Protein AF-A0A7C4CAX9-F1 (afdb_monomer_lite)

pLDDT: mean 83.02, std 17.95, range [41.38, 98.44]

Foldseek 3Di:
DDPVVVVVVLVVQLVVLVVDDPVCSVVSVVVSVVVVVVVVVVVVVVVVVVVVVVVVVVVVVVVVVVVVVVVVVVVVVVVVVVVCPPPDDDDDDDDDDDDDDDDD

Sequence (104 aa):
MNEAEFQKRLAELVAEIDALPEGERERLKALAAETRDRHEQIKESVRSLQESIDFLRLGIKYMIFDLEATRRENAYLRKMLEQDPNGNSGNPDGGHPDGGGNGF

Structure (mmCIF, N/CA/C/O backbone):
data_AF-A0A7C4CAX9-F1
#
_entry.id   AF-A0A7C4CAX9-F1
#
loop_
_atom_site.group_PDB
_atom_site.id
_atom_site.type_symbol
_atom_site.label_atom_id
_atom_site.label_alt_id
_atom_site.label_comp_id
_atom_site.label_asym_id
_atom_site.label_entity_id
_atom_site.label_seq_id
_atom_site.pdbx_PDB_ins_code
_atom_site.Cartn_x
_atom_site.Cartn_y
_atom_site.Cartn_z
_atom_site.occupancy
_atom_site.B_iso_or_equiv
_atom_site.auth_seq_id
_atom_site.auth_comp_id
_atom_site.auth_asym_id
_atom_site.auth_atom_id
_atom_site.pdbx_PDB_model_num
ATOM 1 N N . MET A 1 1 ? -8.483 -12.165 8.584 1.00 61.09 1 MET A N 1
ATOM 2 C CA . MET A 1 1 ? -9.686 -11.511 9.128 1.00 61.09 1 MET A CA 1
ATOM 3 C C . MET A 1 1 ? -10.069 -10.409 8.159 1.00 61.09 1 MET A C 1
ATOM 5 O O . MET A 1 1 ? -9.192 -9.633 7.798 1.00 61.09 1 MET A O 1
ATOM 9 N N . ASN A 1 2 ? -11.296 -10.406 7.642 1.00 83.75 2 ASN A N 1
ATOM 10 C CA . ASN A 1 2 ? -11.761 -9.320 6.772 1.00 83.75 2 ASN A CA 1
ATOM 11 C C . ASN A 1 2 ? -12.361 -8.182 7.622 1.00 83.75 2 ASN A C 1
ATOM 13 O O . ASN A 1 2 ? -12.630 -8.366 8.808 1.00 83.75 2 ASN A O 1
ATOM 17 N N . GLU A 1 3 ? -12.561 -7.008 7.023 1.00 83.44 3 GLU A N 1
ATOM 18 C CA . GLU A 1 3 ? -13.063 -5.826 7.738 1.00 83.44 3 GLU A CA 1
ATOM 19 C C . GLU A 1 3 ? -14.427 -6.075 8.401 1.00 83.44 3 GLU A C 1
ATOM 21 O O . GLU A 1 3 ? -14.644 -5.703 9.549 1.00 83.44 3 GLU A O 1
ATOM 26 N N . ALA A 1 4 ? -15.331 -6.770 7.708 1.00 85.88 4 ALA A N 1
ATOM 27 C CA . ALA A 1 4 ? -16.658 -7.079 8.233 1.00 85.88 4 ALA A CA 1
ATOM 28 C C . ALA A 1 4 ? -16.595 -7.971 9.485 1.00 85.88 4 ALA A C 1
ATOM 30 O O . ALA A 1 4 ? -17.357 -7.788 10.431 1.00 85.88 4 ALA A O 1
ATOM 31 N N . GLU A 1 5 ? -15.664 -8.921 9.509 1.00 88.06 5 GLU A N 1
ATOM 32 C CA . GLU A 1 5 ? -15.431 -9.823 10.629 1.00 88.06 5 GLU A CA 1
ATOM 33 C C . GLU A 1 5 ? -14.810 -9.084 11.824 1.00 88.06 5 GLU A C 1
ATOM 35 O O . GLU A 1 5 ? -15.205 -9.336 12.961 1.00 88.06 5 GLU A O 1
ATOM 40 N N . PHE A 1 6 ? -13.898 -8.135 11.578 1.00 87.75 6 PHE A N 1
ATOM 41 C CA . PHE A 1 6 ? -13.333 -7.267 12.616 1.00 87.75 6 PHE A CA 1
ATOM 42 C C . PHE A 1 6 ? -14.402 -6.372 13.251 1.00 87.75 6 PHE A C 1
ATOM 44 O O . PHE A 1 6 ? -14.568 -6.394 14.469 1.00 87.75 6 PH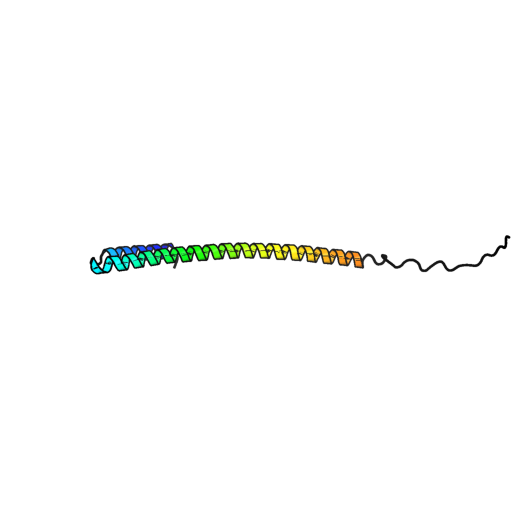E A O 1
ATOM 51 N N . GLN A 1 7 ? -15.180 -5.656 12.434 1.00 88.12 7 GLN A N 1
ATOM 52 C CA . GLN A 1 7 ? -16.243 -4.767 12.915 1.00 88.12 7 GLN A CA 1
ATOM 53 C C . GLN A 1 7 ? -17.305 -5.533 13.710 1.00 88.12 7 GLN A C 1
ATOM 55 O O . GLN A 1 7 ? -17.738 -5.079 14.767 1.00 88.12 7 GLN A O 1
ATOM 60 N N . LYS A 1 8 ? -17.680 -6.732 13.247 1.00 91.19 8 LYS A N 1
ATOM 61 C CA . LYS A 1 8 ? -18.614 -7.606 13.963 1.00 91.19 8 LYS A CA 1
ATOM 62 C C . LYS A 1 8 ? -18.083 -7.995 15.346 1.00 91.19 8 LYS A C 1
ATOM 64 O O . LYS A 1 8 ? -18.785 -7.814 16.333 1.00 91.19 8 LYS A O 1
ATOM 69 N N . ARG A 1 9 ? -16.843 -8.488 15.424 1.00 88.50 9 ARG A N 1
ATOM 70 C CA . ARG A 1 9 ? -16.211 -8.902 16.691 1.00 88.50 9 ARG A CA 1
ATOM 71 C C . ARG A 1 9 ? -16.026 -7.729 17.651 1.00 88.50 9 ARG A C 1
ATOM 73 O O . ARG A 1 9 ? -16.196 -7.892 18.853 1.00 88.50 9 ARG A O 1
ATOM 80 N N . LEU A 1 10 ? -15.695 -6.550 17.126 1.00 88.56 10 LEU A N 1
ATOM 81 C CA . LEU A 1 10 ? -15.561 -5.333 17.920 1.00 88.56 10 LEU A CA 1
ATOM 82 C C . LEU A 1 10 ? -16.914 -4.880 18.482 1.00 88.56 10 LEU A C 1
ATOM 84 O O . LEU A 1 10 ? -16.995 -4.516 19.650 1.00 88.56 10 LEU A O 1
ATOM 88 N N . ALA A 1 11 ? -17.979 -4.936 17.680 1.00 89.06 11 ALA A N 1
ATOM 89 C CA . ALA A 1 11 ? -19.327 -4.610 18.134 1.00 89.06 11 ALA A CA 1
ATOM 90 C C . ALA A 1 11 ? -19.827 -5.591 19.210 1.00 89.06 11 ALA A C 1
ATOM 92 O O . ALA A 1 11 ? -20.395 -5.156 20.209 1.00 89.06 11 ALA A O 1
ATOM 93 N N . GLU A 1 12 ? -19.570 -6.892 19.035 1.00 90.25 12 GLU A N 1
ATOM 94 C CA . GLU A 1 12 ? -19.852 -7.927 20.041 1.00 90.25 12 GLU A CA 1
ATOM 95 C C . GLU A 1 12 ? -19.100 -7.641 21.352 1.00 90.25 12 GLU A C 1
ATOM 97 O O . GLU A 1 12 ? -19.710 -7.606 22.418 1.00 90.25 12 GLU A O 1
ATOM 102 N N . LEU A 1 13 ? -17.803 -7.325 21.270 1.00 87.25 13 LEU A N 1
ATOM 103 C CA . LEU A 1 13 ? -16.977 -6.983 22.430 1.00 87.25 1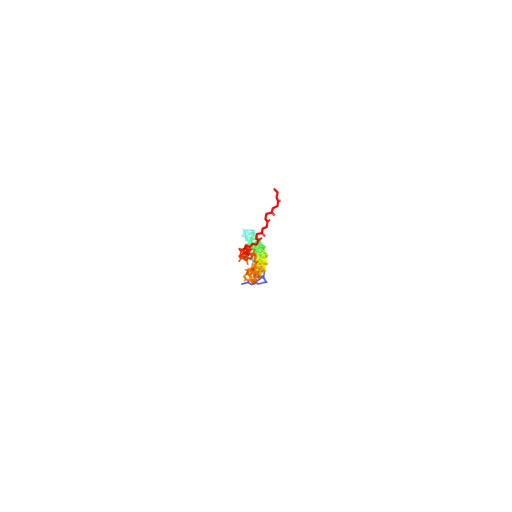3 LEU A CA 1
ATOM 104 C C . LEU A 1 13 ? -17.486 -5.734 23.167 1.00 87.25 13 LEU A C 1
ATOM 106 O O . LEU A 1 13 ? -17.544 -5.717 24.393 1.00 87.25 13 LEU A O 1
ATOM 110 N N . VAL A 1 14 ? -17.864 -4.681 22.438 1.00 86.88 14 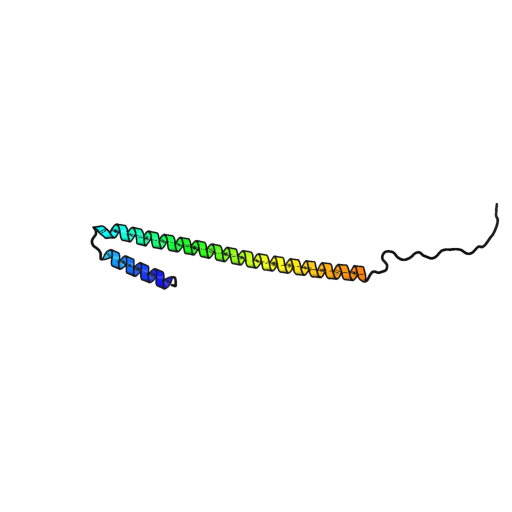VAL A N 1
ATOM 111 C CA . VAL A 1 14 ? -18.414 -3.454 23.039 1.00 86.88 14 VAL A CA 1
ATOM 112 C C . VAL A 1 14 ? -19.742 -3.739 23.747 1.00 86.88 14 VAL A C 1
ATOM 114 O O . VAL A 1 14 ? -19.953 -3.244 24.854 1.00 86.88 14 VAL A O 1
ATOM 117 N N . ALA A 1 15 ? -20.603 -4.574 23.159 1.00 87.25 15 ALA A N 1
ATOM 118 C CA . ALA A 1 15 ? -21.860 -4.984 23.781 1.00 87.25 15 ALA A CA 1
ATOM 119 C C . ALA A 1 15 ? -21.639 -5.794 25.072 1.00 87.25 15 ALA A C 1
ATOM 121 O O . ALA A 1 15 ? -22.350 -5.586 26.055 1.00 87.25 15 ALA A O 1
ATOM 122 N N . GLU A 1 16 ? -20.632 -6.672 25.104 1.00 85.38 16 GLU A N 1
ATOM 123 C CA . GLU A 1 16 ? -20.247 -7.409 26.315 1.00 85.38 16 GLU A CA 1
ATOM 124 C C . GLU A 1 16 ? -19.698 -6.481 27.408 1.00 85.38 16 GLU A C 1
ATOM 126 O O . GLU A 1 16 ? -20.048 -6.632 28.580 1.00 85.38 16 GLU A O 1
ATOM 131 N N . ILE A 1 17 ? -18.907 -5.467 27.040 1.00 80.62 17 ILE A N 1
ATOM 132 C CA . ILE A 1 17 ? -18.401 -4.455 27.981 1.00 80.62 17 ILE A CA 1
ATOM 133 C C . ILE A 1 17 ? -19.557 -3.675 28.628 1.00 80.62 17 ILE A C 1
ATOM 135 O O . ILE A 1 17 ? -19.507 -3.356 29.817 1.00 80.62 17 ILE A O 1
ATOM 139 N N . ASP A 1 18 ? -20.629 -3.404 27.882 1.00 80.25 18 ASP A N 1
ATOM 140 C CA . ASP A 1 18 ? -21.828 -2.734 28.395 1.00 80.25 18 ASP A CA 1
ATOM 141 C C . ASP A 1 18 ? -22.687 -3.587 29.345 1.00 80.25 18 ASP A C 1
ATOM 143 O O . ASP A 1 18 ? -23.564 -3.050 30.030 1.00 80.25 18 ASP A O 1
ATOM 147 N N . ALA A 1 19 ? -22.420 -4.886 29.458 1.00 82.44 19 ALA A N 1
ATOM 148 C CA . ALA A 1 19 ? -23.045 -5.751 30.455 1.00 82.44 19 ALA A CA 1
ATOM 149 C C . ALA A 1 19 ? -22.263 -5.806 31.786 1.00 82.44 19 ALA A C 1
ATOM 151 O O . ALA A 1 19 ? -22.784 -6.322 32.776 1.00 82.44 19 ALA A O 1
ATOM 152 N N . LEU A 1 20 ? -21.038 -5.262 31.843 1.00 78.25 20 LEU A N 1
ATOM 153 C CA . LEU A 1 20 ? -20.168 -5.322 33.026 1.00 78.25 20 LEU A CA 1
ATOM 154 C C . LEU A 1 20 ? -20.505 -4.249 34.087 1.00 78.25 20 LEU A C 1
ATOM 156 O O . LEU A 1 20 ? -21.021 -3.177 33.742 1.00 78.25 20 LEU A O 1
ATOM 160 N N . PRO A 1 21 ? -20.190 -4.487 35.379 1.00 77.06 21 PRO A N 1
ATOM 161 C CA . PRO A 1 21 ? -20.349 -3.501 36.453 1.00 77.06 21 PRO A CA 1
ATOM 162 C C . PRO A 1 21 ? -19.611 -2.181 36.158 1.00 77.06 21 PRO A C 1
ATOM 164 O O . PRO A 1 21 ? -18.531 -2.184 35.566 1.00 77.06 21 PRO A O 1
ATOM 167 N N . GLU A 1 22 ? -20.172 -1.047 36.595 1.00 72.00 22 GLU A N 1
ATOM 168 C CA . GLU A 1 22 ? -19.723 0.310 36.214 1.00 72.00 22 GLU A CA 1
ATOM 169 C C . GLU A 1 22 ? -18.227 0.587 36.454 1.00 72.00 22 GLU A C 1
ATOM 171 O O . GLU A 1 22 ? -17.618 1.333 35.690 1.00 72.00 22 GLU A O 1
ATOM 176 N N . GLY A 1 23 ? -17.610 -0.050 37.456 1.00 73.56 23 GLY A N 1
ATOM 177 C CA . GLY A 1 23 ? -16.213 0.189 37.835 1.00 73.56 23 GLY A CA 1
ATOM 178 C C . GLY A 1 23 ? -15.159 -0.211 36.790 1.00 73.56 23 GLY A C 1
ATOM 179 O O . GLY A 1 23 ? -14.078 0.374 36.776 1.00 73.56 23 GLY A O 1
ATOM 180 N N . GLU A 1 24 ? -15.452 -1.165 35.898 1.00 71.31 24 GLU A N 1
ATOM 181 C CA . GLU A 1 24 ? -14.497 -1.661 34.880 1.00 71.31 24 G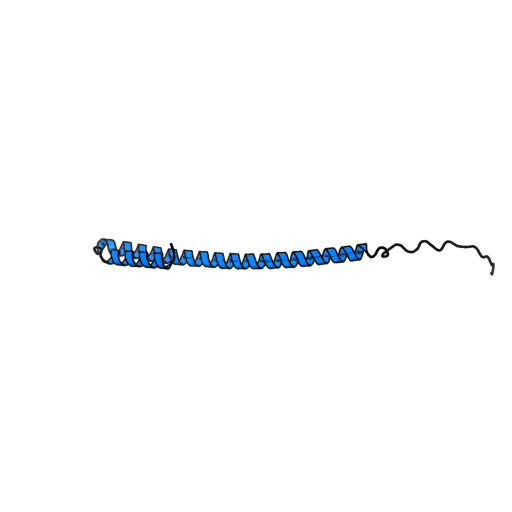LU A CA 1
ATOM 182 C C . GLU A 1 24 ? -14.866 -1.242 33.446 1.00 71.31 24 GLU A C 1
ATOM 184 O O . GLU A 1 24 ? -14.044 -1.319 32.526 1.00 71.31 24 GLU A O 1
ATOM 189 N N . ARG A 1 25 ? -16.090 -0.736 33.259 1.00 80.56 25 ARG A N 1
ATOM 190 C CA . ARG A 1 25 ? -16.686 -0.425 31.956 1.00 80.56 25 ARG A CA 1
ATOM 191 C C . ARG A 1 25 ? -15.958 0.693 31.211 1.00 80.56 25 ARG A C 1
ATOM 193 O O . ARG A 1 25 ? -15.664 0.552 30.027 1.00 80.56 25 ARG A O 1
ATOM 200 N N . GLU A 1 26 ? -15.640 1.789 31.896 1.00 83.06 26 GLU A N 1
ATOM 201 C CA . GLU A 1 26 ? -15.029 2.973 31.271 1.00 83.06 26 GLU A CA 1
ATOM 202 C C . GLU A 1 26 ? -13.647 2.674 30.675 1.00 83.06 26 GLU A C 1
ATOM 204 O O . GLU A 1 26 ? -13.354 3.038 29.535 1.00 83.06 26 GLU A O 1
ATOM 209 N N . ARG A 1 27 ? -12.807 1.926 31.401 1.00 85.19 27 ARG A N 1
ATOM 210 C CA . ARG A 1 27 ? -11.464 1.562 30.928 1.00 85.19 27 ARG A CA 1
ATOM 211 C C . ARG A 1 27 ? -11.518 0.669 29.688 1.00 85.19 27 ARG A C 1
ATOM 213 O O . ARG A 1 27 ? -10.732 0.861 28.762 1.00 85.19 27 ARG A O 1
ATOM 220 N N . LEU A 1 28 ? -12.427 -0.305 29.669 1.00 86.06 28 LEU A N 1
ATOM 221 C CA . LEU A 1 28 ? -12.578 -1.225 28.543 1.00 86.06 28 LEU A CA 1
ATOM 222 C C . LEU A 1 28 ? -13.177 -0.530 27.315 1.00 86.06 28 LEU A C 1
ATOM 224 O O . LEU A 1 28 ? -12.709 -0.766 26.202 1.00 86.06 28 LEU A O 1
ATOM 228 N N . LYS A 1 29 ? -14.133 0.388 27.505 1.00 84.88 29 LYS A N 1
ATOM 229 C CA . LYS A 1 29 ? -14.648 1.243 26.423 1.00 84.88 29 LYS A CA 1
ATOM 230 C C . LYS A 1 29 ? -13.554 2.105 25.806 1.00 84.88 29 LYS A C 1
ATOM 232 O O . LYS A 1 29 ? -13.448 2.158 24.581 1.00 84.88 29 LYS A O 1
ATOM 237 N N . ALA A 1 30 ? -12.722 2.732 26.637 1.00 89.25 30 ALA A N 1
ATOM 238 C CA . ALA A 1 30 ? -11.596 3.528 26.163 1.00 89.25 30 ALA A CA 1
ATOM 239 C C . ALA A 1 30 ? -10.618 2.683 25.329 1.00 89.25 30 ALA A C 1
ATOM 241 O O . ALA A 1 30 ? -10.216 3.099 24.245 1.00 89.25 30 ALA A O 1
ATOM 242 N N . LEU A 1 31 ? -10.295 1.466 25.781 1.00 89.19 31 LEU A N 1
ATOM 243 C CA . LEU A 1 31 ? -9.405 0.556 25.054 1.00 89.19 31 LEU A CA 1
ATOM 244 C C . LEU A 1 31 ? -10.012 0.062 23.729 1.00 89.19 31 LEU A C 1
ATOM 246 O O . LEU A 1 31 ? -9.304 -0.044 22.726 1.00 89.19 31 LEU A O 1
ATOM 250 N N . ALA A 1 32 ? -11.317 -0.224 23.701 1.00 89.12 32 ALA A N 1
ATOM 251 C CA . ALA A 1 32 ? -12.020 -0.617 22.482 1.00 89.12 32 ALA A CA 1
ATOM 252 C C . ALA A 1 32 ? -12.037 0.523 21.448 1.00 89.12 32 ALA A C 1
ATOM 254 O O . ALA A 1 32 ? -11.762 0.287 20.270 1.00 89.12 32 ALA A O 1
ATOM 255 N N . ALA A 1 33 ? -12.288 1.761 21.891 1.00 90.06 33 ALA A N 1
ATOM 256 C CA . ALA A 1 33 ? -12.222 2.946 21.037 1.00 90.06 33 ALA A CA 1
ATOM 257 C C . ALA A 1 33 ? -10.805 3.165 20.486 1.00 90.06 33 ALA A C 1
ATOM 259 O O . ALA A 1 33 ? -10.628 3.298 19.279 1.00 90.06 33 ALA A O 1
ATOM 260 N N . GLU A 1 34 ? -9.786 3.093 21.343 1.00 94.19 34 GLU A N 1
ATOM 261 C CA . GLU A 1 34 ? -8.387 3.241 20.934 1.00 94.19 34 GLU A CA 1
ATOM 262 C C . GLU A 1 34 ? -7.962 2.157 19.926 1.00 94.19 34 GLU A C 1
ATOM 264 O O . GLU A 1 34 ? -7.257 2.432 18.955 1.00 94.19 34 GLU A O 1
ATOM 269 N N . THR A 1 35 ? -8.417 0.917 20.126 1.00 93.12 35 THR A N 1
ATOM 270 C CA . THR A 1 35 ? -8.141 -0.204 19.214 1.00 93.12 35 THR A CA 1
ATOM 271 C C . THR A 1 35 ? -8.773 0.025 17.845 1.00 93.12 35 THR A C 1
ATOM 273 O O . THR A 1 35 ? -8.119 -0.198 16.825 1.00 93.12 35 THR A O 1
ATOM 276 N N . ARG A 1 36 ? -10.020 0.509 17.808 1.00 91.44 36 ARG A N 1
ATOM 277 C CA . ARG A 1 36 ? -10.706 0.874 16.563 1.00 91.44 36 ARG A CA 1
ATOM 278 C C . ARG A 1 36 ? -9.954 1.976 15.823 1.00 91.44 36 ARG A C 1
ATOM 280 O O . ARG A 1 36 ? -9.706 1.848 14.629 1.00 91.44 36 ARG A O 1
ATOM 287 N N . ASP A 1 37 ? -9.570 3.028 16.535 1.00 95.31 37 ASP A N 1
ATOM 288 C CA . ASP A 1 37 ? -8.927 4.194 15.934 1.00 95.31 37 ASP A CA 1
ATOM 289 C C . ASP A 1 37 ? -7.530 3.832 15.388 1.00 95.31 37 ASP A C 1
ATOM 291 O O . ASP A 1 37 ? -7.176 4.222 14.275 1.00 95.31 37 ASP A O 1
ATOM 295 N N . ARG A 1 38 ? -6.760 2.999 16.108 1.00 94.56 38 ARG A N 1
ATOM 296 C CA . ARG A 1 38 ? -5.494 2.434 15.600 1.00 94.56 38 ARG A CA 1
ATOM 297 C C . ARG A 1 38 ? -5.697 1.564 14.362 1.00 94.56 38 ARG A C 1
ATOM 299 O O . ARG A 1 38 ? -4.886 1.628 13.440 1.00 94.56 38 ARG A O 1
ATOM 306 N N . HIS A 1 39 ? -6.744 0.740 14.339 1.00 94.31 39 HIS A N 1
ATOM 307 C CA . HIS A 1 39 ? -7.039 -0.121 13.192 1.00 94.31 39 HIS A CA 1
ATOM 308 C C . HIS A 1 39 ? -7.343 0.702 11.935 1.00 94.31 39 HIS A C 1
ATOM 310 O O . HIS A 1 39 ? -6.789 0.414 10.873 1.00 94.31 39 HIS A O 1
ATOM 316 N N . GLU A 1 40 ? -8.131 1.774 12.057 1.00 94.25 40 GLU A N 1
ATOM 317 C CA . GLU A 1 40 ? -8.386 2.688 10.935 1.00 94.25 40 GLU A CA 1
ATOM 318 C C . GLU A 1 40 ? -7.104 3.397 10.461 1.00 94.25 40 GLU A C 1
ATOM 320 O O . GLU A 1 40 ? -6.831 3.422 9.262 1.00 94.25 40 GLU A O 1
ATOM 325 N N . GLN A 1 41 ? -6.240 3.866 11.368 1.00 96.31 41 GLN A N 1
ATOM 326 C CA . GLN A 1 41 ? -4.952 4.476 10.989 1.00 96.31 41 GLN A CA 1
ATOM 327 C C . GLN A 1 41 ? -4.032 3.508 10.230 1.00 96.31 41 GLN A C 1
ATOM 329 O O . GLN A 1 41 ? -3.372 3.887 9.256 1.00 96.31 41 GLN A O 1
ATOM 334 N N . ILE A 1 42 ? -3.979 2.243 10.657 1.00 95.88 42 ILE A N 1
ATOM 335 C CA . ILE A 1 42 ? -3.205 1.205 9.965 1.00 95.88 42 ILE A CA 1
ATOM 336 C C . ILE A 1 42 ? -3.774 0.980 8.563 1.00 95.88 42 ILE A C 1
ATOM 338 O O . ILE A 1 42 ? -3.018 0.906 7.595 1.00 95.88 42 ILE A O 1
ATOM 342 N N . LYS A 1 43 ? -5.098 0.906 8.432 1.00 94.12 43 LYS A N 1
ATOM 343 C CA . LYS A 1 43 ? -5.785 0.710 7.152 1.00 94.12 43 LYS A CA 1
ATOM 344 C C . LYS A 1 43 ? -5.543 1.867 6.183 1.00 94.12 43 LYS A C 1
ATOM 346 O O . LYS A 1 43 ? -5.231 1.617 5.019 1.00 94.12 43 LYS A O 1
ATOM 351 N N . GLU A 1 44 ? -5.606 3.109 6.656 1.00 96.56 44 GLU A N 1
ATOM 352 C CA . GLU A 1 44 ? -5.252 4.293 5.863 1.00 96.56 44 GLU A CA 1
ATOM 353 C C . GLU A 1 44 ? -3.787 4.260 5.417 1.00 96.56 44 GLU A C 1
ATOM 355 O O . GLU A 1 44 ? -3.485 4.490 4.244 1.00 96.56 44 GLU A O 1
ATOM 360 N N . SER A 1 45 ? -2.879 3.890 6.322 1.00 96.75 45 SER A N 1
ATOM 361 C CA . SER A 1 45 ? -1.448 3.782 6.021 1.00 96.75 45 SER A CA 1
ATOM 362 C C . SER A 1 45 ? -1.166 2.712 4.965 1.00 96.75 45 SER A C 1
ATOM 364 O O . SER A 1 45 ? -0.429 2.951 4.010 1.00 96.75 45 SER A O 1
ATOM 366 N N . VAL A 1 46 ? -1.784 1.534 5.093 1.00 96.94 46 VAL A N 1
ATOM 367 C CA . VAL A 1 46 ? -1.650 0.435 4.125 1.00 96.94 46 VAL A CA 1
ATOM 368 C C . VAL A 1 46 ? -2.209 0.834 2.763 1.00 96.94 46 VAL A C 1
ATOM 370 O O . VAL A 1 46 ? -1.584 0.543 1.743 1.00 96.94 46 VAL A O 1
ATOM 373 N N . ARG A 1 47 ? -3.347 1.533 2.733 1.00 96.88 47 ARG A N 1
ATOM 374 C CA . ARG A 1 47 ? -3.928 2.047 1.491 1.00 96.88 47 ARG A CA 1
ATOM 375 C C . ARG A 1 47 ? -2.992 3.044 0.804 1.00 96.88 47 ARG A C 1
ATOM 377 O O . ARG A 1 47 ? -2.720 2.894 -0.382 1.00 96.88 47 ARG A O 1
ATOM 384 N N . SER A 1 48 ? -2.452 4.008 1.546 1.00 97.50 48 SER A N 1
ATOM 385 C CA . SER A 1 48 ? -1.495 4.989 1.016 1.00 97.50 48 SER A CA 1
ATOM 386 C C . SER A 1 48 ? -0.224 4.324 0.465 1.00 97.50 48 SER A C 1
ATOM 388 O O . SER A 1 48 ? 0.269 4.675 -0.612 1.00 97.50 48 SER A O 1
ATOM 390 N N . LEU A 1 49 ? 0.280 3.291 1.152 1.00 98.00 49 LEU A N 1
ATOM 391 C CA . LEU A 1 49 ? 1.403 2.486 0.664 1.00 98.00 49 LEU A CA 1
ATOM 392 C C . LEU A 1 49 ? 1.065 1.750 -0.637 1.00 98.00 49 LEU A C 1
ATOM 394 O O . LEU A 1 49 ? 1.892 1.724 -1.546 1.00 98.00 49 LEU A O 1
ATOM 398 N N . GLN A 1 50 ? -0.132 1.171 -0.749 1.00 97.88 50 GLN A N 1
ATOM 399 C CA . GLN A 1 50 ? -0.582 0.504 -1.976 1.00 97.88 50 GLN A CA 1
ATOM 400 C C . GLN A 1 50 ? -0.670 1.487 -3.146 1.00 97.88 50 GLN A C 1
ATOM 402 O O . GLN A 1 50 ? -0.105 1.214 -4.202 1.00 97.88 50 GLN A O 1
ATOM 407 N N . GLU A 1 51 ? -1.273 2.658 -2.935 1.00 97.88 51 GLU A N 1
ATOM 408 C CA . GLU A 1 51 ? -1.355 3.721 -3.945 1.00 97.88 51 GLU A CA 1
ATOM 409 C C . GLU A 1 51 ? 0.047 4.185 -4.389 1.00 97.88 51 GLU A C 1
ATOM 411 O O . GLU A 1 51 ? 0.313 4.341 -5.583 1.00 97.88 51 GLU A O 1
ATOM 416 N N . SER A 1 52 ? 0.985 4.311 -3.446 1.00 97.94 52 SER A N 1
ATOM 417 C CA . SER A 1 52 ? 2.383 4.662 -3.735 1.00 97.94 52 SER A CA 1
ATOM 418 C C . SER A 1 52 ? 3.109 3.580 -4.546 1.00 97.94 52 SER A C 1
ATOM 420 O O . SER A 1 52 ? 3.864 3.893 -5.470 1.00 97.94 52 SER A O 1
ATOM 422 N N . ILE A 1 53 ? 2.879 2.301 -4.233 1.00 98.38 53 ILE A N 1
ATOM 423 C CA . ILE A 1 53 ? 3.444 1.165 -4.978 1.00 98.38 53 ILE A CA 1
ATOM 424 C C . ILE A 1 53 ? 2.869 1.107 -6.394 1.00 98.38 53 ILE A C 1
ATOM 426 O O . ILE A 1 53 ? 3.617 0.862 -7.342 1.00 98.38 53 ILE A O 1
ATOM 430 N N . ASP A 1 54 ? 1.571 1.349 -6.558 1.00 98.31 54 ASP A N 1
ATOM 431 C CA . ASP A 1 54 ? 0.929 1.376 -7.871 1.00 98.31 54 ASP A CA 1
ATOM 432 C C . ASP A 1 54 ? 1.464 2.523 -8.731 1.00 98.31 54 ASP A C 1
ATOM 434 O O . ASP A 1 54 ? 1.780 2.317 -9.910 1.00 98.31 54 ASP A O 1
ATOM 438 N N . PHE A 1 55 ? 1.667 3.698 -8.131 1.00 98.19 55 PHE A N 1
ATOM 439 C CA . PHE A 1 55 ? 2.316 4.822 -8.798 1.00 98.19 55 PHE A CA 1
ATOM 440 C C . PHE A 1 55 ? 3.750 4.481 -9.221 1.00 98.19 55 PHE A C 1
ATOM 442 O O . PHE A 1 55 ? 4.118 4.668 -10.382 1.00 98.19 55 PHE A O 1
ATOM 449 N N . LEU A 1 56 ? 4.552 3.906 -8.319 1.00 98.38 56 LEU A N 1
ATOM 450 C CA . LEU A 1 56 ? 5.922 3.491 -8.625 1.00 98.38 56 LEU A CA 1
ATOM 451 C C . LEU A 1 56 ? 5.959 2.440 -9.741 1.00 98.38 56 LEU A C 1
ATOM 453 O O . LEU A 1 56 ? 6.762 2.536 -10.670 1.00 98.38 56 LEU A O 1
ATOM 457 N N . ARG A 1 57 ? 5.067 1.450 -9.687 1.00 98.25 57 ARG A N 1
ATOM 458 C CA . ARG A 1 57 ? 4.932 0.415 -10.716 1.00 98.25 57 ARG A CA 1
ATOM 459 C C . ARG A 1 57 ? 4.627 1.027 -12.079 1.00 98.25 57 ARG A C 1
ATOM 461 O O . ARG A 1 57 ? 5.174 0.566 -13.081 1.00 98.25 57 ARG A O 1
ATOM 468 N N . LEU A 1 58 ? 3.756 2.031 -12.135 1.00 98.38 58 LEU A N 1
ATOM 469 C CA . LEU A 1 58 ? 3.464 2.754 -13.367 1.00 98.38 58 LEU A CA 1
ATOM 470 C C . LEU A 1 58 ? 4.693 3.534 -13.857 1.00 98.38 58 LEU A C 1
ATOM 472 O O . LEU A 1 58 ? 5.042 3.424 -15.031 1.00 98.38 58 LEU A O 1
ATOM 476 N N . GLY A 1 59 ? 5.390 4.235 -12.961 1.00 98.44 59 GLY A N 1
ATOM 477 C CA . GLY A 1 59 ? 6.634 4.942 -13.276 1.00 98.44 59 GLY A CA 1
ATOM 478 C C . GLY A 1 59 ? 7.696 4.024 -13.889 1.00 98.44 59 GLY A C 1
ATOM 479 O O . GLY A 1 59 ? 8.260 4.340 -14.933 1.00 98.44 59 GLY A O 1
ATOM 480 N N . ILE A 1 60 ? 7.895 2.832 -13.318 1.00 98.44 60 ILE A N 1
ATOM 481 C CA . ILE A 1 60 ? 8.827 1.828 -13.855 1.00 98.44 60 ILE A CA 1
ATOM 482 C C . ILE A 1 60 ? 8.414 1.374 -15.263 1.00 98.44 60 ILE A C 1
ATOM 484 O O . ILE A 1 60 ? 9.275 1.235 -16.131 1.00 98.44 60 ILE A O 1
ATOM 488 N N . LYS A 1 61 ? 7.115 1.160 -15.522 1.00 98.06 61 LYS A N 1
ATOM 489 C CA . LYS A 1 61 ? 6.635 0.794 -16.868 1.00 98.06 61 LYS A CA 1
ATOM 490 C C . LYS A 1 61 ? 6.991 1.864 -17.901 1.00 98.06 61 LYS A C 1
ATOM 492 O O . LYS A 1 61 ? 7.437 1.503 -18.987 1.00 98.06 61 LYS A O 1
ATOM 497 N N . TYR A 1 62 ? 6.837 3.144 -17.559 1.00 98.25 62 TYR A N 1
ATOM 498 C CA . TYR A 1 62 ? 7.231 4.245 -18.441 1.00 98.25 62 TYR A CA 1
ATOM 499 C C . TYR A 1 62 ? 8.743 4.298 -18.650 1.00 98.25 62 TYR A C 1
ATOM 501 O O . TYR A 1 62 ? 9.191 4.338 -19.789 1.00 98.25 62 TYR A O 1
ATOM 509 N N . MET A 1 63 ? 9.536 4.172 -17.584 1.00 98.12 63 MET A N 1
ATOM 510 C CA . MET A 1 63 ? 10.998 4.152 -17.708 1.00 98.12 63 MET A CA 1
ATOM 511 C C . MET A 1 63 ? 11.498 3.015 -18.606 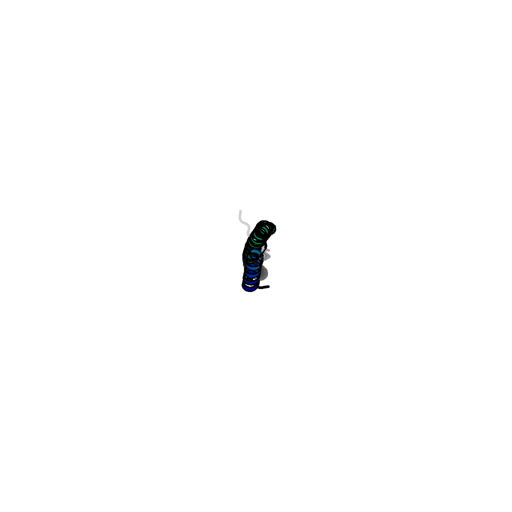1.00 98.12 63 MET A C 1
ATOM 513 O O . MET A 1 63 ? 12.401 3.218 -19.413 1.00 98.12 63 MET A O 1
ATOM 517 N N . ILE A 1 64 ? 10.918 1.817 -18.488 1.00 98.31 64 ILE A N 1
ATOM 518 C CA . ILE A 1 64 ? 11.276 0.676 -19.344 1.00 98.31 64 ILE A CA 1
ATOM 519 C C . ILE A 1 64 ? 10.874 0.940 -20.798 1.00 98.31 64 ILE A C 1
ATOM 521 O O . ILE A 1 64 ? 11.629 0.600 -21.709 1.00 98.31 64 ILE A O 1
ATOM 525 N N . PHE A 1 65 ? 9.702 1.538 -21.023 1.00 98.25 65 PHE A N 1
ATOM 526 C CA . PHE A 1 65 ? 9.242 1.892 -22.362 1.00 98.25 65 PHE A CA 1
ATOM 527 C C . PHE A 1 65 ? 10.188 2.897 -23.035 1.00 98.25 65 PHE A C 1
ATOM 529 O O . PHE A 1 65 ? 10.645 2.651 -24.152 1.00 98.25 65 PHE A O 1
ATOM 536 N N . ASP A 1 66 ? 10.553 3.966 -22.329 1.00 97.81 66 ASP A N 1
ATOM 537 C CA . ASP A 1 66 ? 11.479 4.989 -22.823 1.00 97.81 66 ASP A CA 1
ATOM 538 C C . ASP A 1 66 ? 12.882 4.406 -23.071 1.00 97.81 66 ASP A C 1
ATOM 540 O O . ASP A 1 66 ? 13.533 4.703 -24.079 1.00 97.81 66 ASP A O 1
ATOM 544 N N . LEU A 1 67 ? 13.345 3.511 -22.191 1.00 98.19 67 LEU A N 1
ATOM 545 C CA . LEU A 1 67 ? 14.624 2.820 -22.352 1.00 98.19 67 LEU A CA 1
ATOM 546 C C . LEU A 1 67 ? 14.641 1.922 -23.598 1.00 98.19 67 LEU A C 1
ATOM 548 O O . LEU A 1 67 ? 15.621 1.907 -24.339 1.00 98.19 67 LEU A O 1
ATOM 552 N N . GLU A 1 68 ? 13.565 1.187 -23.873 1.00 98.12 68 GLU A N 1
ATOM 553 C CA . GLU A 1 68 ? 13.481 0.367 -25.085 1.00 98.12 68 GLU A CA 1
ATOM 554 C C . GLU A 1 68 ? 13.358 1.230 -26.352 1.00 98.12 68 GLU A C 1
ATOM 556 O O . GLU A 1 68 ? 13.952 0.886 -27.377 1.00 98.12 68 GLU A O 1
ATOM 561 N N . ALA A 1 69 ? 12.654 2.365 -26.294 1.00 98.12 69 ALA A N 1
ATOM 562 C CA . ALA A 1 69 ? 12.581 3.313 -27.406 1.00 98.12 69 ALA A CA 1
ATOM 563 C C . ALA A 1 69 ? 13.971 3.871 -27.762 1.00 98.12 69 ALA A C 1
ATOM 565 O O . ALA A 1 69 ? 14.397 3.769 -28.915 1.00 98.12 69 ALA A O 1
ATOM 566 N N . THR A 1 70 ? 14.722 4.351 -26.766 1.00 98.00 70 THR A N 1
ATOM 567 C CA . THR A 1 70 ? 16.091 4.865 -26.963 1.00 98.00 70 THR A CA 1
ATOM 568 C C . THR A 1 70 ? 17.067 3.773 -27.402 1.00 98.00 70 THR A C 1
ATOM 570 O O . THR A 1 70 ? 17.937 4.015 -28.242 1.00 98.00 70 THR A O 1
ATOM 573 N N . ARG A 1 71 ? 16.910 2.533 -26.916 1.00 97.94 71 ARG A N 1
ATOM 574 C CA . ARG A 1 71 ? 17.719 1.390 -27.368 1.00 97.94 71 ARG A CA 1
ATOM 575 C C . ARG A 1 71 ? 17.492 1.076 -28.847 1.00 97.94 71 ARG A C 1
ATOM 577 O O . ARG A 1 71 ? 18.459 0.840 -29.573 1.00 97.94 71 ARG A O 1
ATOM 584 N N . ARG A 1 72 ? 16.233 1.077 -29.300 1.00 98.12 72 ARG A N 1
ATOM 585 C CA . ARG A 1 72 ? 15.878 0.851 -30.713 1.00 98.12 72 ARG A CA 1
ATOM 586 C C . ARG A 1 72 ? 16.395 1.964 -31.611 1.00 98.12 72 ARG A C 1
ATOM 588 O O . ARG A 1 72 ? 16.954 1.670 -32.664 1.00 98.12 72 ARG A O 1
ATOM 595 N N . GLU A 1 73 ? 16.246 3.211 -31.181 1.00 97.06 73 GLU A N 1
ATOM 596 C CA . GLU A 1 73 ? 16.770 4.369 -31.902 1.00 97.06 73 GLU A CA 1
ATOM 597 C C . GLU A 1 73 ? 18.295 4.287 -32.049 1.00 97.06 73 GLU A C 1
ATOM 599 O O . GLU A 1 73 ? 18.811 4.382 -33.159 1.00 97.06 73 GLU A O 1
ATOM 604 N N . ASN A 1 74 ? 19.025 4.000 -30.966 1.00 96.94 74 ASN A N 1
ATOM 605 C CA . ASN A 1 74 ? 20.482 3.856 -31.014 1.00 96.94 74 ASN A CA 1
ATOM 606 C C . ASN A 1 74 ? 20.920 2.741 -31.978 1.00 96.94 74 ASN A C 1
ATOM 608 O O . ASN A 1 74 ? 21.839 2.930 -32.774 1.00 96.94 74 ASN A O 1
ATOM 612 N N . ALA A 1 75 ? 20.237 1.591 -31.947 1.00 96.69 75 ALA A N 1
ATOM 613 C CA . ALA A 1 75 ? 20.510 0.486 -32.862 1.00 96.69 75 ALA A CA 1
ATOM 614 C C . ALA A 1 75 ? 20.267 0.873 -34.332 1.00 96.69 75 ALA A C 1
ATOM 616 O O . ALA A 1 75 ? 21.071 0.530 -35.200 1.00 96.69 75 ALA A O 1
ATOM 617 N N . TYR A 1 76 ? 19.189 1.608 -34.611 1.00 96.12 76 TYR A N 1
ATOM 618 C CA . TYR A 1 76 ? 18.891 2.117 -35.949 1.00 96.12 76 TYR A CA 1
ATOM 619 C C . TYR A 1 76 ? 19.965 3.099 -36.440 1.00 96.12 76 TYR A C 1
ATOM 621 O O . TYR A 1 76 ? 20.481 2.936 -37.544 1.00 96.12 76 TYR A O 1
ATOM 629 N N . LEU A 1 77 ? 20.369 4.055 -35.598 1.00 95.50 77 LEU A N 1
ATOM 630 C CA . LEU A 1 77 ? 21.411 5.034 -35.923 1.00 95.50 77 LEU A CA 1
ATOM 631 C C . LEU A 1 77 ? 22.768 4.370 -36.196 1.00 95.50 77 LEU A C 1
ATOM 633 O O . LEU A 1 77 ? 23.428 4.708 -37.175 1.00 95.50 77 LEU A O 1
ATOM 637 N N . ARG A 1 78 ? 23.173 3.383 -35.385 1.00 94.12 78 ARG A N 1
ATOM 638 C CA . ARG A 1 78 ? 24.409 2.612 -35.624 1.00 94.12 78 ARG A CA 1
ATOM 639 C C . ARG A 1 78 ? 24.379 1.894 -36.966 1.00 94.12 78 ARG A C 1
ATOM 641 O O . ARG A 1 78 ? 25.340 1.972 -37.721 1.00 94.12 78 ARG A O 1
ATOM 648 N N . LYS A 1 79 ? 23.253 1.255 -37.286 1.00 93.75 79 LYS A N 1
ATOM 649 C CA . LYS A 1 79 ? 23.069 0.564 -38.562 1.00 93.75 79 LYS A CA 1
ATOM 650 C C . LYS A 1 79 ? 23.158 1.524 -39.753 1.00 93.75 79 LYS A C 1
ATOM 652 O O . LYS A 1 79 ? 23.713 1.143 -40.775 1.00 93.75 79 LYS A O 1
ATOM 657 N N . MET A 1 80 ? 22.646 2.752 -39.631 1.00 91.81 80 MET A N 1
ATOM 658 C CA . MET A 1 80 ? 22.816 3.779 -40.667 1.00 91.81 80 MET A CA 1
ATOM 659 C C . MET A 1 80 ? 24.288 4.159 -40.858 1.00 91.81 80 MET A C 1
ATOM 661 O O . MET A 1 80 ? 24.741 4.213 -41.993 1.00 91.81 80 MET A O 1
ATOM 665 N N . LEU A 1 81 ? 25.039 4.363 -39.770 1.00 91.81 81 LEU A N 1
ATOM 666 C CA . LEU A 1 81 ? 26.470 4.688 -39.838 1.00 91.81 81 LEU A CA 1
ATOM 667 C C . LEU A 1 81 ? 27.301 3.553 -40.455 1.00 91.81 81 LEU A C 1
ATOM 669 O O . LEU A 1 81 ? 28.218 3.807 -41.224 1.00 91.81 81 LEU A O 1
ATOM 673 N N . GLU A 1 82 ? 26.974 2.300 -40.142 1.00 90.12 82 GLU A N 1
ATOM 674 C CA . GLU A 1 82 ? 27.633 1.121 -40.724 1.00 90.12 82 GLU A CA 1
ATOM 675 C C . GLU A 1 82 ? 27.311 0.937 -42.217 1.00 90.12 82 GLU A C 1
ATOM 677 O O . GLU A 1 82 ? 28.128 0.408 -42.969 1.00 90.12 82 GLU A O 1
ATOM 682 N N . GLN A 1 83 ? 26.122 1.365 -42.653 1.00 80.00 83 GLN A N 1
ATOM 683 C CA . GLN A 1 83 ? 25.684 1.324 -44.053 1.00 80.00 83 GLN A CA 1
ATOM 684 C C . GLN A 1 83 ? 26.154 2.519 -44.879 1.00 80.00 83 GLN A C 1
ATOM 686 O O . GLN A 1 83 ? 25.937 2.523 -46.091 1.00 80.00 83 GLN A O 1
ATOM 691 N N . ASP A 1 84 ? 26.826 3.484 -44.253 1.00 67.62 84 ASP A N 1
ATOM 692 C CA . ASP A 1 84 ? 27.426 4.640 -44.907 1.00 67.62 84 ASP A CA 1
ATOM 693 C C . ASP A 1 84 ? 28.966 4.503 -44.938 1.00 67.62 84 ASP A C 1
ATOM 695 O O . ASP A 1 84 ? 29.688 5.243 -44.265 1.00 67.62 84 ASP A O 1
ATOM 699 N N . PRO A 1 85 ? 29.533 3.543 -45.705 1.00 55.94 85 PRO A N 1
ATOM 700 C CA . PRO A 1 85 ? 30.980 3.344 -45.787 1.00 55.94 85 PRO A CA 1
ATOM 701 C C . PRO A 1 85 ? 31.708 4.488 -46.515 1.00 55.94 85 PRO A C 1
ATOM 703 O O . PRO A 1 85 ? 32.926 4.435 -46.642 1.00 55.94 85 PRO A O 1
ATOM 706 N N . ASN A 1 86 ? 30.996 5.519 -46.992 1.00 57.50 86 ASN A N 1
ATOM 707 C CA . ASN A 1 86 ? 31.535 6.566 -47.863 1.00 57.50 86 ASN A CA 1
ATOM 708 C C . ASN A 1 86 ? 31.612 7.969 -47.240 1.00 57.50 86 ASN A C 1
ATOM 710 O O . ASN A 1 86 ? 31.852 8.942 -47.952 1.00 57.50 86 ASN A O 1
ATOM 714 N N . GLY A 1 87 ? 31.519 8.091 -45.915 1.00 58.50 87 GLY A N 1
ATOM 715 C CA . GLY A 1 87 ? 31.713 9.377 -45.238 1.00 58.50 87 GLY A CA 1
ATOM 716 C C . GLY A 1 87 ? 33.143 9.946 -45.276 1.00 58.50 87 GLY A C 1
ATOM 717 O O . GLY A 1 87 ? 33.301 11.129 -44.989 1.00 58.50 87 GLY A O 1
ATOM 718 N N . ASN A 1 88 ? 34.187 9.163 -45.609 1.00 54.69 88 ASN A N 1
ATOM 719 C CA . ASN A 1 88 ? 35.560 9.688 -45.769 1.00 54.69 88 ASN A CA 1
ATOM 720 C C . ASN A 1 88 ? 36.547 8.746 -46.502 1.00 54.69 88 ASN A C 1
ATOM 722 O O . ASN A 1 88 ? 37.659 8.501 -46.030 1.00 54.69 88 ASN A O 1
ATOM 726 N N . SER A 1 89 ? 36.187 8.212 -47.666 1.00 52.59 89 SER A N 1
ATOM 727 C CA . SER A 1 89 ? 37.153 7.500 -48.518 1.00 52.59 89 SER A CA 1
ATOM 728 C C . SER A 1 89 ? 36.876 7.774 -49.988 1.00 52.59 89 SER A C 1
ATOM 730 O O . SER A 1 89 ? 36.131 7.049 -50.638 1.00 52.59 89 SER A O 1
ATOM 732 N N . GLY A 1 90 ? 37.471 8.849 -50.511 1.00 44.03 90 GLY A N 1
ATOM 733 C CA . GLY A 1 90 ? 37.285 9.224 -51.909 1.00 44.03 90 GLY A CA 1
ATOM 734 C C . GLY A 1 90 ? 38.056 10.457 -52.369 1.00 44.03 90 GLY A C 1
ATOM 735 O O . GLY A 1 90 ? 37.447 11.347 -52.945 1.00 44.03 90 GLY A O 1
ATOM 736 N N . ASN A 1 91 ? 39.377 10.512 -52.163 1.00 47.47 91 ASN A N 1
ATOM 737 C CA . ASN A 1 91 ? 4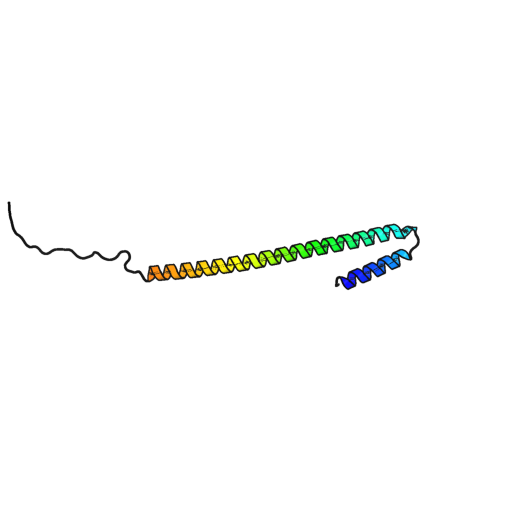0.227 11.055 -53.228 1.00 47.47 91 ASN A CA 1
ATOM 738 C C . ASN A 1 91 ? 41.616 10.393 -53.263 1.00 47.47 91 ASN A C 1
ATOM 740 O O . ASN A 1 91 ? 42.551 10.892 -52.634 1.00 47.47 91 ASN A O 1
ATOM 744 N N . PRO A 1 92 ? 41.770 9.277 -53.994 1.00 54.16 92 PRO A N 1
ATOM 745 C CA . PRO A 1 92 ? 43.064 8.751 -54.371 1.00 54.16 92 PRO A CA 1
ATOM 746 C C . PRO A 1 92 ? 43.173 8.681 -55.899 1.00 54.16 92 PRO A C 1
ATOM 748 O O . PRO A 1 92 ? 43.453 7.613 -56.419 1.00 54.16 92 PRO A O 1
ATOM 751 N N . ASP A 1 93 ? 42.906 9.757 -56.644 1.00 49.28 93 ASP A N 1
ATOM 752 C CA . ASP A 1 93 ? 43.447 9.828 -58.004 1.00 49.28 93 ASP A CA 1
ATOM 753 C C . ASP A 1 93 ? 43.530 11.257 -58.541 1.00 49.28 93 ASP A C 1
ATOM 755 O O . ASP A 1 93 ? 42.635 12.079 -58.367 1.00 49.28 93 ASP A O 1
ATOM 759 N N . GLY A 1 94 ? 44.654 11.549 -59.174 1.00 46.88 94 GLY A N 1
ATOM 760 C CA . GLY A 1 94 ? 45.064 12.883 -59.604 1.00 46.88 94 GLY A CA 1
ATOM 761 C C . GLY A 1 94 ? 46.578 13.004 -59.781 1.00 46.88 94 GLY A C 1
ATOM 762 O O . GLY A 1 94 ? 47.112 14.111 -59.798 1.00 46.88 94 GLY A O 1
ATOM 763 N N . GLY A 1 95 ? 47.286 11.875 -59.885 1.00 43.97 95 GLY A N 1
ATOM 764 C CA . GLY A 1 95 ? 48.671 11.819 -60.332 1.00 43.97 95 GLY A CA 1
ATOM 765 C C . GLY A 1 95 ? 48.735 11.754 -61.857 1.00 43.97 95 GLY A C 1
ATOM 766 O O . GLY A 1 95 ? 48.650 10.673 -62.415 1.00 43.97 95 GLY A O 1
ATOM 767 N N . HIS A 1 96 ? 48.865 12.931 -62.472 1.00 52.78 96 HIS A N 1
ATOM 768 C CA . HIS A 1 96 ? 49.608 13.281 -63.698 1.00 52.78 96 HIS A CA 1
ATOM 769 C C . HIS A 1 96 ? 49.659 12.299 -64.897 1.00 52.78 96 HIS A C 1
ATOM 771 O O . HIS A 1 96 ? 50.082 11.150 -64.773 1.00 52.78 96 HIS A O 1
ATOM 777 N N . PRO A 1 97 ? 49.509 12.840 -66.121 1.00 46.19 97 PRO A N 1
ATOM 778 C CA . PRO A 1 97 ? 50.675 12.783 -66.993 1.00 46.19 97 PRO A CA 1
ATOM 779 C C . PRO A 1 97 ? 51.051 14.131 -67.610 1.00 46.19 97 PRO A C 1
ATOM 781 O O . PRO A 1 97 ? 50.230 14.996 -67.906 1.00 46.19 97 PRO A O 1
ATOM 784 N N . ASP A 1 98 ? 52.359 14.208 -67.779 1.00 51.69 98 ASP A N 1
ATOM 785 C CA . ASP A 1 98 ? 53.195 15.191 -68.440 1.00 51.69 98 ASP A CA 1
ATOM 786 C C . ASP A 1 98 ? 52.657 15.611 -69.823 1.00 51.69 98 ASP A C 1
ATOM 788 O O . ASP A 1 98 ? 52.180 14.785 -70.606 1.00 51.69 98 ASP A O 1
ATOM 792 N N . GLY A 1 99 ? 52.761 16.901 -70.140 1.00 45.31 99 GLY A N 1
ATOM 793 C CA . GLY A 1 99 ? 52.303 17.482 -71.402 1.00 45.31 99 GLY A CA 1
ATOM 794 C C . GLY A 1 99 ? 52.811 18.910 -71.554 1.00 45.31 99 GLY A C 1
ATOM 795 O O . GLY A 1 99 ? 52.105 19.864 -71.241 1.00 45.31 99 GLY A O 1
ATOM 796 N N . GLY A 1 100 ? 54.072 19.033 -71.969 1.00 48.66 100 GLY A N 1
ATOM 797 C CA . GLY A 1 100 ? 54.821 20.283 -72.031 1.00 48.66 100 GLY A CA 1
ATOM 798 C C . GLY A 1 100 ? 54.268 21.379 -72.950 1.00 48.66 100 GLY A C 1
ATOM 799 O O . GLY A 1 100 ? 53.437 21.158 -73.827 1.00 48.66 100 GLY A O 1
ATOM 800 N N . GLY A 1 101 ? 54.827 22.577 -72.769 1.00 43.44 101 GLY A N 1
ATOM 801 C CA . GLY A 1 101 ? 54.638 23.713 -73.667 1.00 43.44 101 GLY A CA 1
ATOM 802 C C . GLY A 1 101 ? 55.056 25.038 -73.036 1.00 43.44 101 GLY A C 1
ATOM 803 O O . GLY A 1 101 ? 54.256 25.680 -72.369 1.00 43.44 101 GLY A O 1
ATOM 804 N N . ASN A 1 102 ? 56.311 25.434 -73.262 1.00 48.91 102 ASN A N 1
ATOM 805 C CA . ASN A 1 102 ? 56.868 26.758 -72.962 1.00 48.91 102 ASN A CA 1
ATOM 806 C C . ASN A 1 102 ? 55.971 27.919 -73.428 1.00 48.91 102 ASN A C 1
ATOM 808 O O . ASN A 1 102 ? 55.403 27.859 -74.518 1.00 48.91 102 ASN A O 1
ATOM 812 N N . GLY A 1 103 ? 56.002 29.037 -72.695 1.00 49.88 103 GLY A N 1
ATOM 813 C CA . GLY A 1 103 ? 55.503 30.313 -73.205 1.00 49.88 103 GLY A CA 1
ATOM 814 C C . GLY A 1 103 ? 55.630 31.491 -72.239 1.00 49.88 103 GLY A C 1
ATOM 815 O O . GLY A 1 103 ? 54.639 31.830 -71.602 1.00 49.88 103 GLY A O 1
ATOM 816 N N . PHE A 1 104 ? 56.805 32.137 -72.286 1.00 41.38 104 PHE A N 1
ATOM 817 C CA . PHE A 1 104 ? 57.197 33.468 -71.769 1.00 41.38 104 PHE A CA 1
ATOM 818 C C . PHE A 1 104 ? 57.678 33.577 -70.319 1.00 41.38 104 PHE A C 1
ATOM 820 O O . PHE A 1 104 ? 56.899 33.316 -69.381 1.00 41.38 104 PHE A O 1
#

Secondary structure (DSSP, 8-state):
--HHHHHHHHHHHHHHHTTS-HHHHHHHHHHHHHHHHHHHHHHHHHHHHHHHHHHHHHHHHHHHHHHHHHHHHHHHHHHHHHT-TTSS----------------

Radius of gyration: 40.68 Å; chains: 1; bounding box: 80×45×112 Å